Protein AF-U7TTS6-F1 (afdb_monomer)

Organism: NCBI:txid1316587

InterPro domains:
  IPR036388 Winged helix-like DNA-binding domain superfamily [G3DSA:1.10.10.10] (2-105)
  IPR036390 Winged helix DNA-binding domain superfamily [SSF46785] (3-98)

Radius of gyration: 20.93 Å; Cα contacts (8 Å, |Δi|>4): 75; chains: 1; bounding box: 46×25×55 Å

Mean predicted aligned error: 12.54 Å

Secondary structure (DSSP, 8-state):
---HHHHHHHHHH-TT--HHHHHHHHT--HHHHHHHHHHHHHTTSEEEETTEEEE-------HHHHHHHHHHHHHHHHHHHHHH---HHHHHHHHHHHHHHHTT-

Sequence (105 aa):
MINRWEVLECLREYPNKTRKEIAEHLNEDYEAIKRCVARFRKNGWIKEVNGSWVVIKTPAINKSDDKIEIVEEMMETLLEDFKSSTKVSERIRLAELLIQLLSKF

Nearest PDB structures (foldseek):
  7oyk-assembly2_CCC  TM=6.802E-01  e=4.985E-03  Bacillus subtilis subsp. subtilis str. 168
  7oyk-assembly1_BBB  TM=6.810E-01  e=6.028E-03  Bacillus subtilis subsp. subtilis str. 168
  4aih-assembly3_E  TM=4.623E-01  e=3.869E-03  Yersinia pseudotuberculosis YPIII
  1lnw-assembly4_G  TM=4.349E-01  e=6.842E-03  Pseudomonas aeruginosa
  3qpt-assembly1_A-2  TM=4.622E-01  e=1.885E-02  Salmonella enterica subsp. enterica serovar Typhimurium

pLDDT: mean 83.41, std 11.57, range [47.56, 95.06]

Structure (mmCIF, N/CA/C/O backbone):
data_AF-U7TTS6-F1
#
_entry.id   AF-U7TTS6-F1
#
loop_
_atom_site.group_PDB
_atom_site.id
_atom_site.type_symbol
_atom_site.label_atom_id
_atom_site.label_alt_id
_atom_site.label_comp_id
_atom_site.label_asym_id
_atom_site.label_entity_id
_atom_site.label_seq_id
_atom_site.pdbx_PDB_ins_code
_atom_site.Cartn_x
_atom_site.Cartn_y
_atom_site.Cartn_z
_atom_site.occupancy
_atom_site.B_iso_or_equiv
_atom_site.auth_seq_id
_atom_site.auth_comp_id
_atom_site.auth_asym_id
_atom_site.auth_atom_id
_atom_site.pdbx_PDB_model_num
ATOM 1 N N . MET A 1 1 ? 14.085 -4.678 4.898 1.00 60.28 1 MET A N 1
ATOM 2 C CA . MET A 1 1 ? 13.719 -5.668 3.859 1.00 60.28 1 MET A CA 1
ATOM 3 C C . MET A 1 1 ? 12.639 -4.997 3.047 1.00 60.28 1 MET A C 1
ATOM 5 O O . MET A 1 1 ? 11.636 -4.649 3.642 1.00 60.28 1 MET A O 1
ATOM 9 N N . ILE A 1 2 ? 12.872 -4.760 1.758 1.00 76.69 2 ILE A N 1
ATOM 10 C CA . ILE A 1 2 ? 11.976 -3.932 0.945 1.00 76.69 2 ILE A CA 1
ATOM 11 C C . ILE A 1 2 ? 10.549 -4.492 0.901 1.00 76.69 2 ILE A C 1
ATOM 13 O O . ILE A 1 2 ? 10.354 -5.670 0.566 1.00 76.69 2 ILE A O 1
ATOM 17 N N . ASN A 1 3 ? 9.554 -3.652 1.195 1.00 83.25 3 ASN A N 1
ATOM 18 C CA . ASN A 1 3 ? 8.158 -4.006 0.980 1.00 83.25 3 ASN A CA 1
ATOM 19 C C . ASN A 1 3 ? 7.848 -3.958 -0.522 1.00 83.25 3 ASN A C 1
ATOM 21 O O . ASN A 1 3 ? 7.558 -2.926 -1.118 1.00 83.25 3 ASN A O 1
ATOM 25 N N . ARG A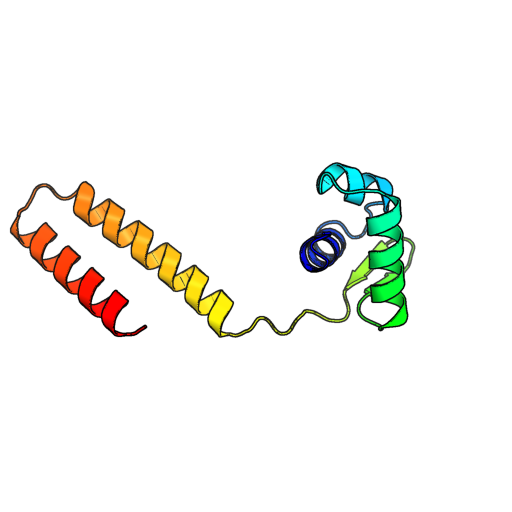 1 4 ? 7.934 -5.119 -1.175 1.00 82.62 4 ARG A N 1
ATOM 26 C CA . ARG A 1 4 ? 7.698 -5.251 -2.621 1.00 82.62 4 ARG A CA 1
ATOM 27 C C . ARG A 1 4 ? 6.317 -4.755 -3.063 1.00 82.62 4 ARG A C 1
ATOM 29 O O . ARG A 1 4 ? 6.180 -4.375 -4.221 1.00 82.62 4 ARG A O 1
ATOM 36 N N . TRP A 1 5 ? 5.310 -4.795 -2.192 1.00 8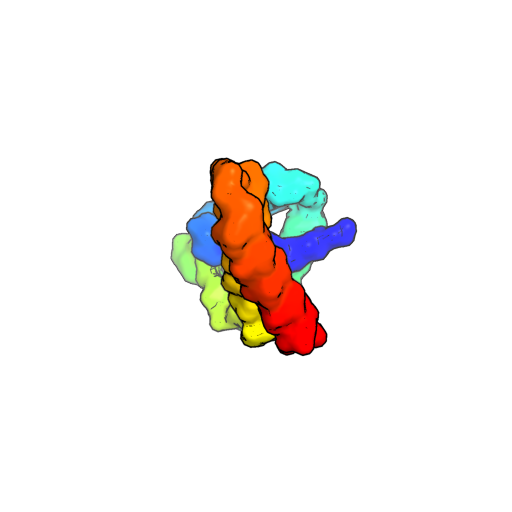7.62 5 TRP A N 1
ATOM 37 C CA . TRP A 1 5 ? 3.950 -4.399 -2.550 1.00 87.62 5 TRP A CA 1
ATOM 38 C C . TRP A 1 5 ? 3.808 -2.881 -2.620 1.00 87.62 5 TRP A C 1
ATOM 40 O O . TRP A 1 5 ? 3.239 -2.398 -3.588 1.00 87.62 5 TRP A O 1
ATOM 50 N N . GLU A 1 6 ? 4.453 -2.136 -1.721 1.00 88.12 6 GLU A N 1
ATOM 51 C CA . GLU A 1 6 ? 4.546 -0.668 -1.808 1.00 88.12 6 GLU A CA 1
ATOM 52 C C . GLU A 1 6 ? 5.226 -0.214 -3.107 1.00 88.12 6 GLU A C 1
ATOM 54 O O . GLU A 1 6 ? 4.779 0.728 -3.754 1.00 88.12 6 GLU A O 1
ATOM 59 N N . VAL A 1 7 ? 6.255 -0.938 -3.568 1.00 89.81 7 VAL A N 1
ATOM 60 C CA . VAL A 1 7 ? 6.873 -0.679 -4.884 1.00 89.81 7 VAL A CA 1
ATOM 61 C C . VAL A 1 7 ? 5.865 -0.875 -6.019 1.00 89.81 7 VAL A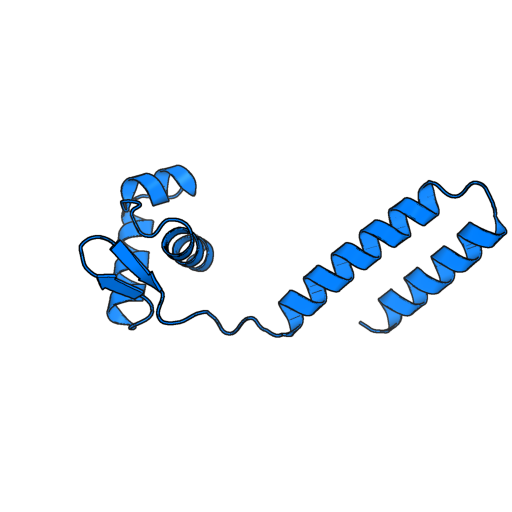 C 1
ATOM 63 O O . VAL A 1 7 ? 5.880 -0.128 -6.994 1.00 89.81 7 VAL A O 1
ATOM 66 N N . LEU A 1 8 ? 5.006 -1.891 -5.922 1.00 90.25 8 LEU A N 1
ATOM 67 C CA . LEU A 1 8 ? 4.000 -2.190 -6.939 1.00 90.25 8 LEU A CA 1
ATOM 68 C C . LEU A 1 8 ? 2.864 -1.156 -6.942 1.00 90.25 8 LEU A C 1
ATOM 70 O O . LEU A 1 8 ? 2.427 -0.763 -8.022 1.00 90.25 8 LEU A O 1
ATOM 74 N N . GLU A 1 9 ? 2.424 -0.702 -5.768 1.00 88.81 9 GLU A N 1
ATOM 75 C CA . GLU A 1 9 ? 1.438 0.377 -5.626 1.00 88.81 9 GLU A CA 1
ATOM 76 C C . GLU A 1 9 ? 2.004 1.712 -6.126 1.00 88.81 9 GLU A C 1
ATOM 78 O O . GLU A 1 9 ? 1.360 2.383 -6.928 1.00 88.81 9 GLU A O 1
ATOM 83 N N . CYS A 1 10 ? 3.267 2.036 -5.825 1.00 90.88 10 CYS A N 1
ATOM 84 C CA . CYS A 1 10 ? 3.921 3.240 -6.348 1.00 90.88 10 CYS A CA 1
ATOM 85 C C . CYS A 1 10 ? 3.980 3.252 -7.890 1.00 90.88 10 CYS A C 1
ATOM 87 O O . CYS A 1 10 ? 3.772 4.287 -8.520 1.00 90.88 10 CYS A O 1
ATOM 89 N N . LEU A 1 11 ? 4.201 2.091 -8.520 1.00 91.06 11 LEU A N 1
ATOM 90 C CA . LEU A 1 11 ? 4.141 1.943 -9.981 1.00 91.06 11 LEU A CA 1
ATOM 91 C C . LEU A 1 11 ? 2.717 2.052 -10.547 1.00 91.06 11 LEU A C 1
ATOM 93 O O . LEU A 1 11 ? 2.569 2.347 -11.732 1.00 91.06 11 LEU A O 1
ATOM 97 N N . ARG A 1 12 ? 1.685 1.779 -9.740 1.00 88.62 12 ARG A N 1
ATOM 98 C CA . ARG A 1 12 ? 0.277 1.924 -10.130 1.00 88.62 12 ARG A CA 1
ATOM 99 C C . ARG A 1 12 ? -0.162 3.383 -10.054 1.00 88.62 12 ARG A C 1
ATOM 101 O O . ARG A 1 12 ? -0.752 3.878 -11.008 1.00 88.62 12 ARG A O 1
ATOM 108 N N . GLU A 1 13 ? 0.135 4.050 -8.943 1.00 88.88 13 GLU A N 1
ATOM 109 C CA . GLU A 1 13 ? -0.237 5.447 -8.699 1.00 88.88 13 GLU A CA 1
ATOM 110 C C . GLU A 1 13 ? 0.585 6.422 -9.544 1.00 88.88 13 GLU A C 1
ATOM 112 O O . GLU A 1 13 ? 0.057 7.398 -10.078 1.00 88.88 13 GLU A O 1
ATOM 117 N N . TYR A 1 14 ? 1.878 6.137 -9.715 1.00 91.62 14 TYR A N 1
ATOM 118 C CA . TYR A 1 14 ? 2.818 7.005 -10.417 1.00 91.62 14 TYR A CA 1
ATOM 119 C C . TYR A 1 14 ? 3.533 6.246 -11.542 1.00 91.62 14 TYR A C 1
ATOM 121 O O . TYR A 1 14 ? 4.743 6.002 -11.475 1.00 91.62 14 TYR A O 1
ATOM 129 N N . PRO A 1 15 ? 2.823 5.912 -12.631 1.00 90.12 15 PRO A N 1
ATOM 130 C CA . PRO A 1 15 ? 3.344 5.050 -13.691 1.00 90.12 15 PRO A CA 1
ATOM 131 C C . PRO A 1 15 ? 4.572 5.629 -14.413 1.00 90.12 15 PRO A C 1
ATOM 133 O O . PRO A 1 15 ? 5.321 4.886 -15.045 1.00 90.12 15 PRO A O 1
ATOM 136 N N . ASN A 1 16 ? 4.813 6.938 -14.302 1.00 92.12 16 ASN A N 1
ATOM 137 C CA . ASN A 1 16 ? 5.944 7.629 -14.925 1.00 92.12 16 ASN A CA 1
ATOM 138 C C . ASN A 1 16 ? 7.162 7.795 -14.008 1.00 92.12 16 ASN A C 1
ATOM 140 O O . ASN A 1 16 ? 8.189 8.290 -14.470 1.00 92.12 16 ASN A O 1
ATOM 144 N N . LYS A 1 17 ? 7.078 7.415 -12.723 1.00 91.19 17 LYS A N 1
ATOM 145 C CA . LYS A 1 17 ? 8.223 7.556 -11.819 1.00 91.19 17 LYS A CA 1
ATOM 146 C C . LYS A 1 17 ? 9.366 6.644 -12.251 1.00 91.19 17 LYS A C 1
ATOM 148 O O . LYS A 1 17 ? 9.210 5.446 -12.509 1.00 91.19 17 LYS A O 1
ATOM 153 N N . THR A 1 18 ? 10.557 7.218 -12.273 1.00 92.12 18 THR A N 1
ATOM 154 C CA . THR A 1 18 ? 11.805 6.489 -12.427 1.00 92.12 18 THR A CA 1
ATOM 155 C C . THR A 1 18 ? 12.102 5.673 -11.172 1.00 92.12 18 THR A C 1
ATOM 157 O O . THR A 1 18 ? 11.665 5.975 -10.065 1.00 92.12 18 THR A O 1
ATOM 160 N N . ARG A 1 19 ? 12.943 4.646 -11.313 1.00 92.12 19 ARG A N 1
ATOM 161 C CA . ARG A 1 19 ? 13.368 3.811 -10.176 1.00 92.12 19 ARG A CA 1
ATOM 162 C C . ARG A 1 19 ? 14.050 4.611 -9.058 1.00 92.12 19 ARG A C 1
ATOM 164 O O . ARG A 1 19 ? 13.997 4.177 -7.916 1.00 92.12 19 ARG A O 1
ATOM 171 N N . LYS A 1 20 ? 14.699 5.736 -9.384 1.00 94.19 20 LYS A N 1
ATOM 172 C CA . LYS A 1 20 ? 15.325 6.626 -8.394 1.00 94.19 20 LYS A CA 1
ATOM 173 C C . LYS A 1 20 ? 14.271 7.364 -7.580 1.00 94.19 20 LYS A C 1
ATOM 175 O O . LYS A 1 20 ? 14.317 7.312 -6.363 1.00 94.19 20 LYS A O 1
ATOM 180 N N . GLU A 1 21 ? 13.278 7.937 -8.250 1.00 94.12 21 GLU A N 1
ATOM 181 C CA . GLU A 1 21 ? 12.180 8.640 -7.579 1.00 94.12 21 GLU A CA 1
ATOM 182 C C . GLU A 1 21 ? 11.341 7.699 -6.710 1.00 94.12 21 GLU A C 1
ATOM 184 O O . GLU A 1 21 ? 10.861 8.110 -5.662 1.00 94.12 21 GLU A O 1
ATOM 189 N N . ILE A 1 22 ? 11.173 6.433 -7.112 1.00 93.50 22 ILE A N 1
ATOM 190 C CA . ILE A 1 22 ? 10.511 5.420 -6.273 1.00 93.50 22 ILE A CA 1
ATOM 191 C C . ILE A 1 22 ? 11.369 5.104 -5.038 1.00 93.50 22 ILE A C 1
ATOM 193 O O . ILE A 1 22 ? 10.835 4.993 -3.941 1.00 93.50 22 ILE A O 1
ATOM 197 N N . ALA A 1 23 ? 12.692 4.979 -5.197 1.00 94.25 23 ALA A N 1
ATOM 198 C CA . ALA A 1 23 ? 13.610 4.732 -4.083 1.00 94.25 23 ALA A CA 1
ATOM 199 C C . ALA A 1 23 ? 13.595 5.878 -3.061 1.00 94.25 23 ALA A C 1
ATOM 201 O O . ALA A 1 23 ? 13.473 5.632 -1.867 1.00 94.25 23 ALA A O 1
ATOM 202 N N . GLU A 1 24 ? 13.648 7.122 -3.537 1.00 95.06 24 GLU A N 1
ATOM 203 C CA . GLU A 1 24 ? 13.549 8.320 -2.699 1.00 95.06 24 GLU A CA 1
ATOM 204 C C . GLU A 1 24 ? 12.183 8.417 -2.011 1.00 95.06 24 GLU A C 1
ATOM 206 O O . GLU A 1 24 ? 12.117 8.694 -0.817 1.00 95.06 24 GLU A O 1
ATOM 211 N N . HIS A 1 25 ? 11.097 8.139 -2.738 1.00 92.69 25 HIS A N 1
ATOM 212 C CA . HIS A 1 25 ? 9.739 8.194 -2.196 1.00 92.69 25 HIS A CA 1
ATOM 213 C C . HIS A 1 25 ? 9.496 7.161 -1.090 1.00 92.69 25 HIS A C 1
ATOM 215 O O . HIS A 1 25 ? 8.852 7.475 -0.096 1.00 92.69 25 HIS A O 1
ATOM 221 N N . LEU A 1 26 ? 10.028 5.947 -1.253 1.00 91.06 26 LEU A N 1
ATOM 222 C CA . LEU A 1 26 ? 9.882 4.861 -0.282 1.00 91.06 26 LEU A CA 1
ATOM 223 C C . LEU A 1 26 ? 10.994 4.847 0.779 1.00 91.06 26 LEU A C 1
ATOM 225 O O . LEU A 1 26 ? 10.974 3.995 1.660 1.00 91.06 26 LEU A O 1
ATOM 229 N N . ASN A 1 27 ? 11.961 5.771 0.706 1.00 93.19 27 ASN A N 1
ATOM 230 C CA . ASN A 1 27 ? 13.164 5.785 1.543 1.00 93.19 27 ASN A CA 1
ATOM 231 C C . ASN A 1 27 ? 13.907 4.427 1.544 1.00 93.19 27 ASN A C 1
ATOM 233 O O . ASN A 1 27 ? 14.327 3.914 2.582 1.00 93.19 27 ASN A O 1
ATOM 237 N N . GLU A 1 28 ? 14.044 3.831 0.358 1.00 93.06 28 GLU A N 1
ATOM 238 C CA . GLU A 1 28 ? 14.603 2.494 0.136 1.00 93.06 28 GLU A CA 1
ATOM 239 C C . GLU A 1 28 ? 15.870 2.536 -0.732 1.00 93.06 28 GLU A C 1
ATOM 241 O O . GLU A 1 28 ? 16.114 3.469 -1.498 1.00 93.06 28 GLU A O 1
ATOM 246 N N . ASP A 1 29 ? 16.685 1.480 -0.657 1.00 93.38 29 ASP A N 1
ATOM 247 C CA . ASP A 1 29 ? 17.897 1.362 -1.474 1.00 93.38 29 ASP A CA 1
ATOM 248 C C . ASP A 1 29 ? 17.567 1.244 -2.977 1.00 93.38 29 ASP A C 1
ATOM 250 O O . ASP A 1 29 ? 16.781 0.395 -3.414 1.00 93.38 29 ASP A O 1
ATOM 254 N N . TYR A 1 30 ? 18.231 2.056 -3.804 1.00 93.62 30 TYR A N 1
ATOM 255 C CA . TYR A 1 30 ? 18.004 2.090 -5.252 1.00 93.62 30 TYR A CA 1
ATOM 256 C C . TYR A 1 30 ? 18.241 0.729 -5.928 1.00 93.62 30 TYR A C 1
ATOM 258 O O . TYR A 1 30 ? 17.481 0.319 -6.815 1.00 93.62 30 TYR A O 1
ATOM 266 N N . GLU A 1 31 ? 19.274 -0.009 -5.513 1.00 92.81 31 GLU A N 1
ATOM 267 C CA . GLU A 1 31 ? 19.560 -1.326 -6.082 1.00 92.81 31 GLU A CA 1
ATOM 268 C C . GLU A 1 31 ? 18.523 -2.372 -5.632 1.00 92.81 31 GLU A C 1
ATOM 270 O O . GLU A 1 31 ? 18.174 -3.270 -6.407 1.00 92.81 31 GLU A O 1
ATOM 275 N N . ALA A 1 32 ? 17.950 -2.241 -4.431 1.00 89.94 32 ALA A N 1
ATOM 276 C CA . ALA A 1 32 ? 16.806 -3.039 -3.990 1.00 89.94 32 ALA A CA 1
ATOM 277 C C . ALA A 1 32 ? 15.561 -2.792 -4.856 1.00 89.94 32 ALA A C 1
ATOM 279 O O . ALA A 1 32 ? 14.954 -3.758 -5.336 1.00 89.94 32 ALA A O 1
ATOM 280 N N . ILE A 1 33 ? 15.237 -1.529 -5.147 1.00 93.44 33 ILE A N 1
ATOM 281 C CA . ILE A 1 33 ? 14.124 -1.146 -6.031 1.00 93.44 33 ILE A CA 1
ATOM 282 C C . ILE A 1 33 ? 14.332 -1.706 -7.436 1.00 93.44 33 ILE A C 1
ATOM 284 O O . ILE A 1 33 ? 13.446 -2.346 -8.005 1.00 93.44 33 ILE A O 1
ATOM 288 N N . LYS A 1 34 ? 15.536 -1.554 -7.992 1.00 94.12 34 LYS A N 1
ATOM 289 C CA . LYS A 1 34 ? 15.888 -2.074 -9.318 1.00 94.12 34 LYS A CA 1
ATOM 290 C C . LYS A 1 34 ? 15.719 -3.591 -9.412 1.00 94.12 34 LYS A C 1
ATOM 292 O O . LYS A 1 34 ? 15.122 -4.073 -10.379 1.00 94.12 34 LYS A O 1
ATOM 297 N N . ARG A 1 35 ? 16.172 -4.345 -8.401 1.00 92.19 35 ARG A N 1
ATOM 298 C CA . ARG A 1 35 ? 15.946 -5.800 -8.312 1.00 92.19 35 ARG A CA 1
ATOM 299 C C . ARG A 1 35 ? 14.458 -6.145 -8.199 1.00 92.19 35 ARG A C 1
ATOM 301 O O . ARG A 1 35 ? 14.016 -7.109 -8.828 1.00 92.19 35 ARG A O 1
ATOM 308 N N . CYS A 1 36 ? 13.690 -5.371 -7.432 1.00 91.00 36 CYS A N 1
ATOM 309 C CA . CYS A 1 36 ? 12.251 -5.565 -7.248 1.00 91.00 36 CYS A CA 1
ATOM 310 C C . CYS A 1 36 ? 11.476 -5.379 -8.566 1.00 91.00 36 CYS A C 1
ATOM 312 O O . CYS A 1 36 ? 10.796 -6.299 -9.026 1.00 91.00 36 CYS A O 1
ATOM 314 N N . VAL A 1 37 ? 11.680 -4.248 -9.247 1.00 92.19 37 VAL A N 1
ATOM 315 C CA . VAL A 1 37 ? 11.054 -3.930 -10.544 1.00 92.19 37 VAL A CA 1
ATOM 316 C C . VAL A 1 37 ? 11.417 -4.969 -11.609 1.00 92.19 37 VAL A C 1
ATOM 318 O O . VAL A 1 37 ? 10.550 -5.439 -12.348 1.00 92.19 37 VAL A O 1
ATOM 321 N N . ALA A 1 38 ? 12.685 -5.394 -11.671 1.00 92.06 38 ALA A N 1
ATOM 322 C CA . ALA A 1 38 ? 13.117 -6.441 -12.596 1.00 92.06 38 ALA A CA 1
ATOM 323 C C . ALA A 1 38 ? 12.389 -7.774 -12.346 1.00 92.06 38 ALA A C 1
ATOM 325 O O . ALA A 1 38 ? 11.979 -8.448 -13.294 1.00 92.06 38 ALA A O 1
ATOM 326 N N . ARG A 1 39 ? 12.176 -8.138 -11.074 1.00 89.75 39 ARG A N 1
ATOM 327 C CA . ARG A 1 39 ? 11.431 -9.342 -10.686 1.00 89.75 39 ARG A CA 1
ATOM 328 C C . ARG A 1 39 ? 9.959 -9.250 -11.089 1.00 89.75 39 ARG A C 1
ATOM 330 O O . ARG A 1 39 ? 9.435 -10.214 -11.643 1.00 89.75 39 ARG A O 1
ATOM 337 N N . PHE A 1 40 ? 9.307 -8.108 -10.869 1.00 92.19 40 PHE A N 1
ATOM 338 C CA . PHE A 1 40 ? 7.920 -7.903 -11.294 1.00 92.19 40 PHE A CA 1
ATOM 339 C C . PHE A 1 40 ? 7.755 -7.995 -12.808 1.00 92.19 40 PHE A C 1
ATOM 341 O O . PHE A 1 40 ? 6.855 -8.692 -13.280 1.00 92.19 40 PHE A O 1
ATOM 348 N N . ARG A 1 41 ? 8.662 -7.378 -13.574 1.00 91.69 41 ARG A N 1
ATOM 349 C CA . ARG A 1 41 ? 8.661 -7.470 -15.040 1.00 91.69 41 ARG A CA 1
ATOM 350 C C . ARG A 1 41 ? 8.850 -8.913 -15.507 1.00 91.69 41 ARG A C 1
ATOM 352 O O . ARG A 1 41 ? 8.075 -9.392 -16.328 1.00 91.69 41 ARG A O 1
ATOM 359 N N . LYS A 1 42 ? 9.833 -9.631 -14.946 1.00 90.81 42 LYS A N 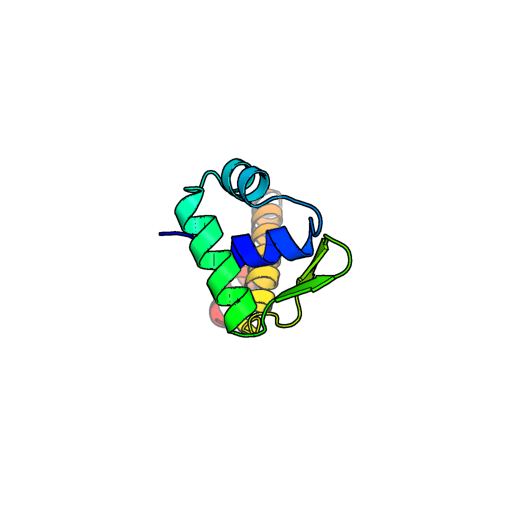1
ATOM 360 C CA . LYS A 1 42 ? 10.107 -11.042 -15.279 1.00 90.81 42 LYS A CA 1
ATOM 361 C C . LYS A 1 42 ? 8.905 -11.951 -15.003 1.00 90.81 42 LYS A C 1
ATOM 363 O O . LYS A 1 42 ? 8.631 -12.852 -15.785 1.00 90.81 42 LYS A O 1
ATOM 368 N N . ASN A 1 43 ? 8.182 -11.702 -13.914 1.00 87.81 43 ASN A N 1
ATOM 369 C CA . ASN A 1 43 ? 7.043 -12.519 -13.491 1.00 87.81 43 ASN A CA 1
ATOM 370 C C . ASN A 1 43 ? 5.697 -12.066 -14.108 1.00 87.81 43 ASN A C 1
ATOM 372 O O . ASN A 1 43 ? 4.634 -12.586 -13.741 1.00 87.81 43 ASN A O 1
ATOM 376 N N . GLY A 1 44 ? 5.724 -11.082 -15.014 1.00 89.19 44 GLY A N 1
ATOM 377 C CA . GLY A 1 44 ? 4.540 -10.559 -15.700 1.00 89.19 44 GLY A CA 1
ATOM 378 C C . GLY A 1 44 ? 3.570 -9.808 -14.787 1.00 89.19 44 GLY A C 1
ATOM 379 O O . GLY A 1 44 ? 2.368 -9.846 -15.021 1.00 89.19 44 GLY A O 1
ATOM 380 N N . TRP A 1 45 ? 4.071 -9.188 -13.718 1.00 90.00 45 TRP A N 1
ATOM 381 C CA . TRP A 1 45 ? 3.274 -8.338 -12.826 1.00 90.00 45 TRP A CA 1
ATOM 382 C C . TRP A 1 45 ? 3.146 -6.917 -13.349 1.00 90.00 45 TRP A C 1
ATOM 384 O O . TRP A 1 45 ? 2.141 -6.268 -13.090 1.00 90.00 45 TRP A O 1
ATOM 394 N N . ILE A 1 46 ? 4.147 -6.450 -14.095 1.00 93.19 46 ILE A N 1
ATOM 395 C CA . ILE A 1 46 ? 4.175 -5.124 -14.709 1.00 93.19 46 ILE A CA 1
ATOM 396 C C . ILE A 1 46 ? 4.688 -5.219 -16.144 1.00 93.19 46 ILE A C 1
ATOM 398 O O . ILE A 1 46 ? 5.445 -6.135 -16.485 1.00 93.19 46 ILE A O 1
ATOM 402 N N . LYS A 1 47 ? 4.333 -4.237 -16.967 1.00 94.12 47 LYS A N 1
ATOM 403 C CA . LYS A 1 47 ? 4.862 -4.041 -18.318 1.00 94.12 47 LYS A CA 1
ATOM 404 C C . LYS A 1 47 ? 5.157 -2.567 -18.546 1.00 94.12 47 LYS A C 1
ATOM 406 O O . LYS A 1 47 ? 4.503 -1.705 -17.983 1.00 94.12 47 LYS A O 1
ATOM 411 N N . GLU A 1 48 ? 6.155 -2.299 -19.370 1.00 91.31 48 GLU A N 1
ATOM 412 C CA . GLU A 1 48 ? 6.487 -0.949 -19.812 1.00 91.31 48 GLU A CA 1
ATOM 413 C C . GLU A 1 48 ? 5.765 -0.673 -21.137 1.00 91.31 48 GLU A C 1
ATOM 415 O O . GLU A 1 48 ? 5.863 -1.475 -22.073 1.00 91.31 48 GLU A O 1
ATOM 420 N N . VAL A 1 49 ? 5.010 0.420 -21.203 1.00 90.62 49 VAL A N 1
ATOM 421 C CA . VAL A 1 49 ? 4.262 0.863 -22.385 1.00 90.62 49 VAL A CA 1
ATOM 422 C C . VAL A 1 49 ? 4.514 2.354 -22.559 1.00 90.62 49 VAL A C 1
ATOM 424 O O . VAL A 1 49 ? 4.209 3.134 -21.667 1.00 90.62 49 VAL A O 1
ATOM 427 N N . ASN A 1 50 ? 5.084 2.750 -23.699 1.00 86.69 50 ASN A N 1
ATOM 428 C CA . ASN A 1 50 ? 5.365 4.152 -24.039 1.00 86.69 50 ASN A CA 1
ATOM 429 C C . ASN A 1 50 ? 6.145 4.934 -22.959 1.00 86.69 50 ASN A C 1
ATOM 431 O O . ASN A 1 50 ? 5.926 6.126 -22.782 1.00 86.69 50 ASN A O 1
ATOM 435 N N . GLY A 1 51 ? 7.057 4.269 -22.241 1.00 84.00 51 GLY A N 1
ATOM 436 C CA . GLY A 1 51 ? 7.859 4.885 -21.175 1.00 84.00 51 GLY A CA 1
ATOM 437 C C . GLY A 1 51 ? 7.188 4.924 -19.797 1.00 84.00 51 GLY A C 1
ATOM 438 O O . GLY A 1 51 ? 7.807 5.389 -18.845 1.00 84.00 51 GLY A O 1
ATOM 439 N N . SER A 1 52 ? 5.971 4.392 -19.672 1.00 87.75 52 SER A N 1
ATOM 440 C CA . SER A 1 52 ? 5.225 4.286 -18.416 1.00 87.75 52 SER A CA 1
ATOM 441 C C . SER A 1 52 ? 5.098 2.831 -17.969 1.00 87.75 52 SER A C 1
ATOM 443 O O . SER A 1 52 ? 5.014 1.908 -18.787 1.00 87.75 52 SER A O 1
ATOM 445 N N . TRP A 1 53 ? 5.038 2.605 -16.662 1.00 90.81 53 TRP A N 1
ATOM 446 C CA . TRP A 1 53 ? 4.728 1.301 -16.090 1.00 90.81 53 TRP A CA 1
ATOM 447 C C . TRP A 1 53 ? 3.222 1.060 -16.042 1.00 90.81 53 TRP A C 1
ATOM 449 O O . TRP A 1 53 ? 2.445 1.915 -15.641 1.00 90.81 53 TRP A O 1
ATOM 459 N N . VAL A 1 54 ? 2.815 -0.145 -16.427 1.00 91.38 54 VAL A N 1
ATOM 460 C CA . VAL A 1 54 ? 1.444 -0.643 -16.317 1.00 91.38 54 VAL A CA 1
ATOM 461 C C . VAL A 1 54 ? 1.469 -1.878 -15.432 1.00 91.38 54 VAL A C 1
ATOM 463 O O . VAL A 1 54 ? 2.148 -2.859 -15.75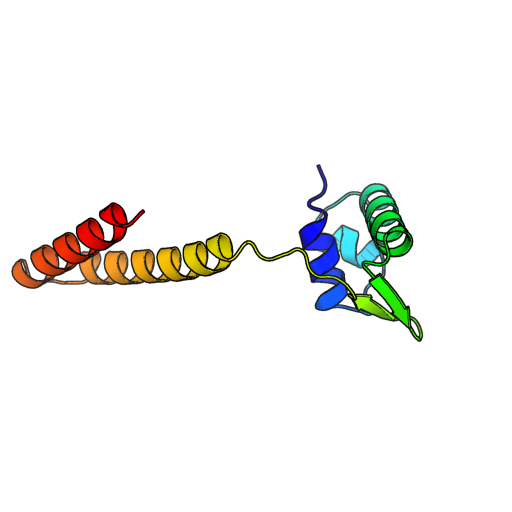0 1.00 91.38 54 VAL A O 1
ATOM 466 N N . VAL A 1 55 ? 0.733 -1.839 -14.323 1.00 89.81 55 VAL A N 1
ATOM 467 C CA . VAL A 1 55 ? 0.567 -2.982 -13.420 1.00 89.81 55 VAL A CA 1
ATOM 468 C C . VAL A 1 55 ? -0.495 -3.924 -13.990 1.00 89.81 55 VAL A C 1
ATOM 470 O O . VAL A 1 55 ? -1.629 -3.525 -14.225 1.00 89.81 55 VAL A O 1
ATOM 473 N N . ILE A 1 56 ? -0.107 -5.173 -14.250 1.00 89.25 56 ILE A N 1
ATOM 474 C CA . ILE A 1 56 ? -0.937 -6.216 -14.880 1.00 89.25 56 ILE A CA 1
ATOM 475 C C . ILE A 1 56 ? -1.567 -7.131 -13.828 1.00 89.25 56 ILE A C 1
ATOM 477 O O . ILE A 1 56 ? -2.694 -7.587 -13.995 1.00 89.25 56 ILE A O 1
ATOM 481 N N . LYS A 1 57 ? -0.820 -7.442 -12.76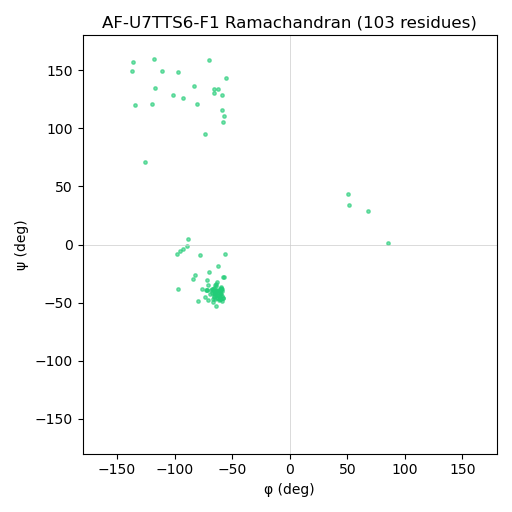5 1.00 83.81 57 LYS A N 1
ATOM 482 C CA . LYS A 1 57 ? -1.277 -8.307 -11.676 1.00 83.81 57 LYS A CA 1
ATOM 483 C C . LYS A 1 57 ? -1.312 -7.506 -10.394 1.00 83.81 57 LYS A C 1
ATOM 485 O O . LYS A 1 57 ? -0.342 -6.824 -10.068 1.00 83.81 57 LYS A O 1
ATOM 490 N N . THR A 1 58 ? -2.391 -7.653 -9.653 1.00 73.38 58 THR A N 1
ATOM 491 C CA . THR A 1 58 ? -2.463 -7.237 -8.261 1.00 73.38 58 THR A CA 1
ATOM 492 C C . THR A 1 58 ? -2.206 -8.458 -7.383 1.00 73.38 58 THR A C 1
ATOM 494 O O . THR A 1 58 ? -2.501 -9.588 -7.798 1.00 73.38 58 THR A O 1
ATOM 497 N N . PRO A 1 59 ? -1.601 -8.294 -6.193 1.00 69.00 59 PRO A N 1
ATOM 498 C CA . PRO A 1 59 ? -1.670 -9.355 -5.206 1.00 69.00 59 PRO A CA 1
ATOM 499 C C . PRO A 1 59 ? -3.152 -9.654 -4.989 1.00 69.00 59 PRO A C 1
ATOM 501 O O . PRO A 1 59 ? -3.982 -8.745 -5.060 1.00 69.00 59 PRO A O 1
ATOM 504 N N . ALA A 1 60 ? -3.499 -10.926 -4.787 1.00 61.00 60 ALA A N 1
ATOM 505 C CA . ALA A 1 60 ? -4.825 -11.227 -4.281 1.00 61.00 60 ALA A CA 1
ATOM 506 C C . ALA A 1 60 ? -4.921 -10.481 -2.953 1.00 61.00 60 ALA A C 1
ATOM 508 O O . ALA A 1 60 ? -4.247 -10.867 -1.999 1.00 61.00 60 ALA A O 1
ATOM 509 N N . ILE A 1 61 ? -5.671 -9.376 -2.940 1.00 54.03 61 ILE A N 1
ATOM 510 C CA . ILE A 1 61 ? -6.082 -8.751 -1.699 1.00 54.03 61 ILE A CA 1
ATOM 511 C C . ILE A 1 61 ? -6.815 -9.875 -1.004 1.00 54.03 61 ILE A C 1
ATOM 513 O O . ILE A 1 61 ? -7.813 -10.410 -1.508 1.00 54.03 61 ILE A O 1
ATOM 517 N N . ASN A 1 62 ? -6.208 -10.363 0.063 1.00 47.88 62 ASN A N 1
ATOM 518 C CA . ASN A 1 62 ? -6.848 -11.356 0.876 1.00 47.88 62 ASN A CA 1
ATOM 519 C C . ASN A 1 62 ? -8.123 -10.639 1.317 1.00 47.88 62 ASN A C 1
ATOM 521 O O . ASN A 1 62 ? -8.032 -9.588 1.928 1.00 47.88 62 ASN A O 1
ATOM 525 N N . LYS A 1 63 ? -9.317 -11.106 0.935 1.00 47.56 63 LYS A N 1
ATOM 526 C CA . LYS A 1 63 ? -10.578 -10.419 1.291 1.00 47.56 63 LYS A CA 1
ATOM 527 C C . LYS A 1 63 ? -10.741 -10.239 2.813 1.00 47.56 63 LYS A C 1
ATOM 529 O O . LYS A 1 63 ? -11.713 -9.631 3.242 1.00 47.56 63 LYS A O 1
ATOM 534 N N . SER A 1 64 ? -9.861 -10.841 3.616 1.00 53.88 64 SER A N 1
ATOM 535 C CA . SER A 1 64 ? -9.662 -10.529 5.027 1.00 53.88 64 SER A CA 1
ATOM 536 C C . SER A 1 64 ? -9.132 -9.119 5.255 1.00 53.88 64 SER A C 1
ATOM 538 O O . SER A 1 64 ? -9.617 -8.485 6.168 1.00 53.88 64 SER A O 1
ATOM 540 N N . ASP A 1 65 ? -8.204 -8.622 4.444 1.00 50.66 65 ASP A N 1
ATOM 541 C CA . ASP A 1 65 ? -7.458 -7.385 4.689 1.00 50.66 65 ASP A CA 1
ATOM 542 C C . ASP A 1 65 ? -8.354 -6.159 4.453 1.00 50.66 65 ASP A C 1
ATOM 544 O O . ASP A 1 65 ? -8.478 -5.338 5.352 1.00 50.66 65 ASP A O 1
ATOM 548 N N . ASP A 1 66 ? -9.126 -6.123 3.356 1.00 53.81 66 ASP A N 1
ATOM 549 C CA . ASP A 1 66 ? -10.175 -5.099 3.149 1.00 53.81 66 ASP A CA 1
ATOM 550 C C . ASP A 1 66 ? -11.243 -5.141 4.256 1.00 53.81 66 ASP A C 1
ATOM 552 O O . ASP A 1 66 ? -11.793 -4.123 4.667 1.00 53.81 66 ASP A O 1
ATOM 556 N N . LYS A 1 67 ? -11.584 -6.344 4.741 1.00 59.44 67 LYS A N 1
ATOM 557 C CA . LYS A 1 67 ? -12.538 -6.490 5.848 1.00 59.44 67 LYS A CA 1
ATOM 558 C C . LYS A 1 67 ? -11.943 -6.022 7.168 1.00 59.44 67 LYS A C 1
ATOM 560 O O . LYS A 1 67 ? -12.697 -5.513 7.982 1.00 59.44 67 LYS A O 1
ATOM 565 N N . ILE A 1 68 ? -10.649 -6.230 7.388 1.00 65.00 68 ILE A N 1
ATOM 566 C CA . ILE A 1 68 ? -9.937 -5.781 8.582 1.00 65.00 68 ILE A CA 1
ATOM 567 C C . ILE A 1 68 ? -9.894 -4.256 8.585 1.00 65.00 68 ILE A C 1
ATOM 569 O O . ILE A 1 68 ? -10.312 -3.678 9.575 1.00 65.00 68 ILE A O 1
ATOM 573 N N . GLU A 1 69 ? -9.537 -3.617 7.470 1.00 67.44 69 GLU A N 1
ATOM 574 C CA . GLU A 1 69 ? -9.488 -2.152 7.365 1.00 67.44 69 GLU A CA 1
ATOM 575 C C . GLU A 1 69 ? -10.861 -1.509 7.633 1.00 67.44 69 GLU A C 1
ATOM 577 O O . GLU A 1 69 ? -10.982 -0.619 8.472 1.00 67.44 69 GLU A O 1
ATOM 582 N N . ILE A 1 70 ? -11.932 -2.034 7.023 1.00 69.12 70 ILE A 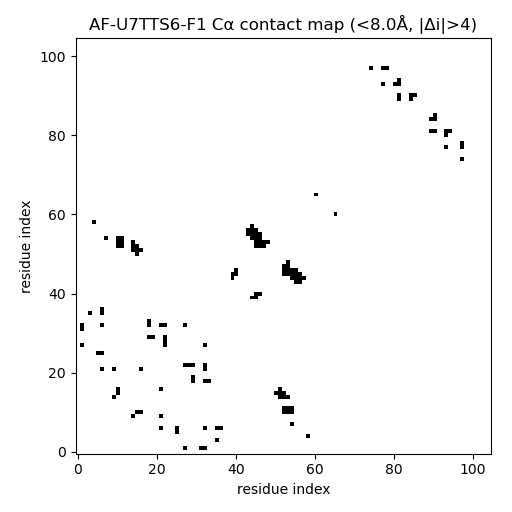N 1
ATOM 583 C CA . ILE A 1 70 ? -13.307 -1.561 7.279 1.00 69.12 70 ILE A CA 1
ATOM 584 C C . ILE A 1 70 ? -13.695 -1.741 8.755 1.00 69.12 70 ILE A C 1
ATOM 586 O O . ILE A 1 70 ? -14.402 -0.919 9.335 1.00 69.12 70 ILE A O 1
ATOM 590 N N . VAL A 1 71 ? -13.269 -2.837 9.380 1.00 68.56 71 VAL A N 1
ATOM 591 C CA . VAL A 1 71 ? -13.580 -3.132 10.784 1.00 68.56 71 VAL A CA 1
ATOM 592 C C . VAL A 1 71 ? -12.787 -2.235 11.725 1.00 68.56 71 VAL A C 1
ATOM 594 O O . VAL A 1 71 ? -13.344 -1.786 12.725 1.00 68.56 71 VAL A O 1
ATOM 597 N N . GLU A 1 72 ? -11.525 -1.961 11.410 1.00 76.44 72 GLU A N 1
ATOM 598 C CA . GLU A 1 72 ? -10.674 -1.027 12.142 1.00 76.44 72 GLU A CA 1
ATOM 599 C C . GLU A 1 72 ? -11.279 0.383 12.109 1.00 76.44 72 GLU A C 1
ATOM 601 O O . GLU A 1 72 ? -11.481 0.975 13.169 1.00 76.44 72 GLU A O 1
ATOM 606 N N . GLU A 1 73 ? -11.719 0.862 10.942 1.00 77.31 73 GLU A N 1
ATOM 607 C CA . GLU A 1 73 ? -12.400 2.159 10.800 1.00 77.31 73 GLU A CA 1
ATOM 608 C C . GLU A 1 73 ? -13.711 2.221 11.616 1.00 77.31 73 GLU A C 1
ATOM 610 O O . GLU A 1 73 ? -13.996 3.197 12.324 1.00 77.31 73 GLU A O 1
ATOM 615 N N . MET A 1 74 ? -14.505 1.142 11.593 1.00 77.25 74 MET A N 1
ATOM 616 C CA . MET A 1 74 ? -15.720 1.029 12.409 1.00 77.25 74 MET A CA 1
ATOM 617 C C . MET A 1 74 ? -15.417 1.025 13.916 1.00 77.25 74 MET A C 1
ATOM 619 O O . MET A 1 74 ? -16.170 1.616 14.696 1.00 77.25 74 MET A O 1
ATOM 623 N N . MET A 1 75 ? -14.336 0.364 14.345 1.00 78.88 75 MET A N 1
ATOM 624 C CA . MET A 1 75 ? -13.899 0.352 15.744 1.00 78.88 75 MET A CA 1
ATOM 625 C C . MET A 1 75 ? -13.454 1.732 16.211 1.00 78.88 75 MET A C 1
ATOM 627 O O . MET A 1 75 ? -13.835 2.149 17.306 1.00 78.88 75 MET A O 1
ATOM 631 N N . GLU A 1 76 ? -12.662 2.434 15.404 1.00 82.31 76 GLU A N 1
ATOM 632 C CA . GLU A 1 76 ? -12.176 3.775 15.724 1.00 82.31 76 GLU A CA 1
ATOM 633 C C . GLU A 1 76 ? -13.334 4.757 15.903 1.00 82.31 76 GLU A C 1
ATOM 635 O O . GLU A 1 76 ? -13.407 5.432 16.934 1.00 82.31 76 GLU A O 1
ATOM 640 N N . THR A 1 77 ? -14.300 4.732 14.982 1.00 81.69 77 THR A N 1
ATOM 641 C CA . THR A 1 77 ? -15.512 5.563 15.050 1.00 81.69 77 THR A CA 1
ATOM 642 C C . THR A 1 77 ? -16.311 5.289 16.331 1.00 81.69 77 THR A C 1
ATOM 644 O O . THR A 1 77 ? -16.649 6.208 17.077 1.00 81.69 77 THR A O 1
ATOM 647 N N . LEU A 1 78 ? -16.562 4.013 16.656 1.00 83.25 78 LEU A N 1
ATOM 648 C CA . LEU A 1 78 ? -17.303 3.639 17.868 1.00 83.25 78 LEU A CA 1
ATOM 649 C C . LEU A 1 78 ? -16.558 4.011 19.161 1.00 83.25 78 LEU A C 1
ATOM 651 O O . LEU A 1 78 ? -17.186 4.366 20.162 1.00 83.25 78 LEU A O 1
ATOM 655 N N . LEU A 1 79 ? -15.224 3.925 19.168 1.00 82.62 79 LEU A N 1
ATOM 656 C CA . LEU A 1 79 ? -14.395 4.343 20.300 1.00 82.62 79 LEU A CA 1
ATOM 657 C C . LEU A 1 79 ? -14.412 5.861 20.490 1.00 82.62 79 LEU A C 1
ATOM 659 O O . LEU A 1 79 ? -14.421 6.330 21.633 1.00 82.62 79 LEU A O 1
ATOM 663 N N . GLU A 1 80 ? -14.401 6.627 19.403 1.00 86.88 80 GLU A N 1
ATOM 664 C CA . GLU A 1 80 ? -14.520 8.082 19.440 1.00 86.88 80 GLU A CA 1
ATOM 665 C C . GLU A 1 80 ? -15.891 8.510 19.981 1.00 86.88 80 GLU A C 1
ATOM 667 O O . GLU A 1 80 ? -15.957 9.295 20.934 1.00 86.88 80 GLU A O 1
ATOM 672 N N . ASP A 1 81 ? -16.970 7.901 19.488 1.00 80.81 81 ASP A N 1
ATOM 673 C CA . ASP A 1 81 ? -18.338 8.116 19.975 1.00 80.81 81 ASP A CA 1
ATOM 674 C C . ASP A 1 81 ? -18.493 7.747 21.458 1.00 80.81 81 ASP A C 1
ATOM 676 O O . ASP A 1 81 ? -19.136 8.457 22.239 1.00 80.81 81 ASP A O 1
ATOM 680 N N . PHE A 1 82 ? -17.864 6.653 21.896 1.00 84.25 82 PHE A N 1
ATOM 681 C CA . PHE A 1 82 ? -17.889 6.247 23.301 1.00 84.25 82 PHE A CA 1
ATOM 682 C C . PHE A 1 82 ? -17.187 7.271 24.201 1.00 84.25 82 PHE A C 1
ATOM 684 O O . PHE A 1 82 ? -17.682 7.603 25.285 1.00 84.25 82 PHE A O 1
ATOM 691 N N . LYS A 1 83 ? -16.029 7.785 23.765 1.00 82.69 83 LYS A N 1
ATOM 692 C CA . LYS A 1 83 ? -15.266 8.801 24.505 1.00 82.69 83 LYS A CA 1
ATOM 693 C C . LYS A 1 83 ? -16.012 10.135 24.562 1.00 82.69 83 LYS A C 1
ATOM 695 O O . LYS A 1 83 ? -15.975 10.788 25.608 1.00 82.69 83 LYS A O 1
ATOM 700 N N . SER A 1 84 ? -16.679 10.519 23.474 1.00 87.81 84 SER A N 1
ATOM 701 C CA . SER A 1 84 ? -17.369 11.805 23.329 1.00 87.81 84 SER A CA 1
ATOM 702 C C . SER A 1 84 ? -18.765 11.831 23.963 1.00 87.81 84 SER A C 1
ATOM 704 O O . SER A 1 84 ? -19.216 12.893 24.400 1.00 87.81 84 SER A O 1
ATOM 706 N N . SER A 1 85 ? -19.439 10.682 24.096 1.00 84.50 85 SER A N 1
ATOM 707 C CA . SER A 1 85 ? -20.767 10.623 24.714 1.00 84.50 85 SER A CA 1
ATOM 708 C C . SER A 1 85 ? -20.731 11.071 26.179 1.00 84.50 85 SER A C 1
ATOM 710 O O . SER A 1 85 ? -19.892 10.636 26.972 1.00 84.50 85 SER A O 1
ATOM 712 N N . THR A 1 86 ? -21.677 11.925 26.569 1.00 82.88 86 THR A N 1
ATOM 713 C CA . THR A 1 86 ? -21.824 12.438 27.942 1.00 82.88 86 THR A CA 1
ATOM 714 C C . THR A 1 86 ? -22.880 11.688 28.754 1.00 82.88 86 THR A C 1
ATOM 716 O O . THR A 1 86 ? -22.983 11.890 29.965 1.00 82.88 86 THR A O 1
ATOM 719 N N . LYS A 1 87 ? -23.653 10.792 28.122 1.00 91.31 87 LYS A N 1
ATOM 720 C CA . LYS A 1 87 ? -24.704 10.013 28.785 1.00 91.31 87 LYS A CA 1
ATOM 721 C C . LYS A 1 87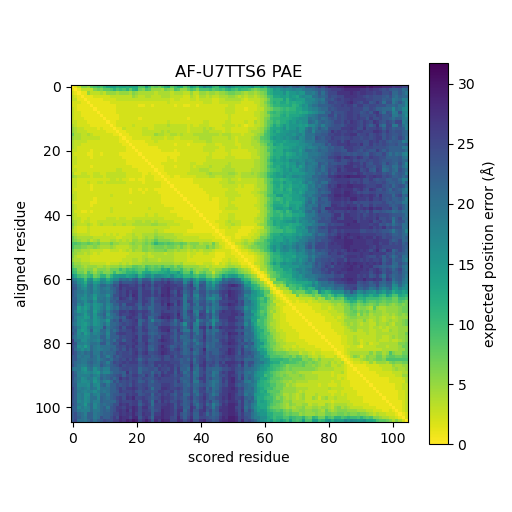 ? -24.232 8.596 29.076 1.00 91.31 87 LYS A C 1
ATOM 723 O O . LYS A 1 87 ? -23.817 7.858 28.187 1.00 91.31 87 LYS A O 1
ATOM 728 N N . VAL A 1 88 ? -24.387 8.175 30.329 1.00 84.25 88 VAL A N 1
ATOM 729 C CA . VAL A 1 88 ? -23.986 6.834 30.787 1.00 84.25 88 VAL A CA 1
ATOM 730 C C . VAL A 1 88 ? -24.709 5.723 30.015 1.00 84.25 88 VAL A C 1
ATOM 732 O O . VAL A 1 88 ? -24.089 4.726 29.661 1.00 84.25 88 VAL A O 1
ATOM 735 N N . SER A 1 89 ? -25.993 5.900 29.691 1.00 86.25 89 SER A N 1
ATOM 736 C CA . SER A 1 89 ? -26.775 4.920 28.924 1.00 86.25 89 SER A CA 1
ATOM 737 C C . SER A 1 89 ? -26.286 4.740 27.482 1.00 86.25 89 SER A C 1
ATOM 739 O O . SER A 1 89 ? -26.278 3.622 26.974 1.00 86.25 89 SER A O 1
ATOM 741 N N . GLU A 1 90 ? -25.850 5.819 26.830 1.00 84.94 90 GLU A N 1
ATOM 742 C CA . GLU A 1 90 ? -25.269 5.772 25.483 1.00 84.94 90 GLU A CA 1
ATOM 743 C C . GLU A 1 90 ? -23.898 5.088 25.512 1.00 84.94 90 GLU A C 1
ATOM 745 O O . GLU A 1 90 ? -23.645 4.204 24.697 1.00 84.94 90 GLU A O 1
ATOM 750 N N . ARG A 1 91 ? -23.057 5.395 26.511 1.00 81.94 91 ARG A N 1
ATOM 751 C CA . ARG A 1 91 ? -21.776 4.700 26.719 1.00 81.94 91 ARG A CA 1
ATOM 752 C C . ARG A 1 91 ? -21.950 3.196 26.920 1.00 81.94 91 ARG A C 1
ATOM 754 O O . ARG A 1 91 ? -21.234 2.427 26.290 1.00 81.94 91 ARG A O 1
ATOM 761 N N . ILE A 1 92 ? -22.902 2.764 27.750 1.00 87.44 92 ILE A N 1
ATOM 762 C CA . ILE A 1 92 ? -23.178 1.330 27.962 1.00 87.44 92 ILE A CA 1
ATOM 763 C C . ILE A 1 92 ? -23.523 0.651 26.630 1.00 87.44 92 ILE A C 1
ATOM 765 O O . ILE A 1 92 ? -22.939 -0.376 26.296 1.00 87.44 92 ILE A O 1
ATOM 769 N N . ARG A 1 93 ? -24.397 1.266 25.826 1.00 89.00 93 ARG A N 1
ATOM 770 C CA . ARG A 1 93 ? -24.806 0.713 24.530 1.00 89.00 93 ARG A CA 1
ATOM 771 C C . ARG A 1 93 ? -23.665 0.671 23.509 1.00 89.00 93 ARG A C 1
ATOM 773 O O . ARG A 1 93 ? -23.546 -0.298 22.767 1.00 89.00 93 ARG A O 1
ATOM 780 N N . LEU A 1 94 ? -22.811 1.694 23.478 1.00 88.00 94 LEU A N 1
ATOM 781 C CA . LEU A 1 94 ? -21.620 1.721 22.621 1.00 88.00 94 LEU A CA 1
ATOM 782 C C . LEU A 1 94 ? -20.591 0.658 23.045 1.00 88.00 94 LEU A C 1
ATOM 784 O O . LEU A 1 94 ? -20.017 -0.012 22.189 1.00 88.00 94 LEU A O 1
ATOM 788 N N . ALA A 1 95 ? -20.411 0.433 24.351 1.00 84.06 95 ALA A N 1
ATOM 789 C CA . ALA A 1 95 ? -19.557 -0.639 24.863 1.00 84.06 95 ALA A CA 1
ATOM 790 C C . ALA A 1 95 ? -20.081 -2.036 24.487 1.00 84.06 95 ALA A C 1
ATOM 792 O O . ALA A 1 95 ? -19.300 -2.895 24.084 1.00 84.06 95 ALA A O 1
ATOM 793 N N . GLU A 1 96 ? -21.396 -2.264 24.559 1.00 88.31 96 GLU A N 1
ATOM 794 C CA . GLU A 1 96 ? -22.018 -3.518 24.110 1.00 88.31 96 GLU A CA 1
ATOM 795 C C . GLU A 1 96 ? -21.780 -3.773 22.615 1.00 88.31 96 GLU A C 1
ATOM 797 O O . GLU A 1 96 ? -21.440 -4.893 22.230 1.00 88.31 96 GLU A O 1
ATOM 802 N N . LEU A 1 97 ? -21.909 -2.739 21.776 1.00 86.19 97 LEU A N 1
ATOM 803 C CA . LEU A 1 97 ? -21.650 -2.837 20.337 1.00 86.19 97 LEU A CA 1
ATOM 804 C C . LEU A 1 97 ? -20.177 -3.149 20.036 1.00 86.19 97 LEU A C 1
ATOM 806 O O . LEU A 1 97 ? -19.904 -4.008 19.199 1.00 86.19 97 LEU A O 1
ATOM 810 N N . LEU A 1 98 ? -19.236 -2.523 20.750 1.00 83.44 98 LEU A N 1
ATOM 811 C CA . LEU A 1 98 ? -17.804 -2.820 20.631 1.00 83.44 98 LEU A CA 1
ATOM 812 C C . LEU A 1 98 ? -17.487 -4.276 21.011 1.00 83.44 98 LEU A C 1
ATOM 814 O O . LEU A 1 98 ? -16.766 -4.959 20.288 1.00 83.44 98 LEU A O 1
ATOM 818 N N . ILE A 1 99 ? -18.067 -4.789 22.101 1.00 85.88 99 ILE A N 1
ATOM 819 C CA . ILE A 1 99 ? -17.891 -6.190 22.525 1.00 85.88 99 ILE A CA 1
ATOM 820 C C . ILE A 1 99 ? -18.485 -7.164 21.490 1.00 85.88 99 ILE A C 1
ATOM 822 O O . ILE A 1 99 ? -17.878 -8.189 21.170 1.00 85.88 99 ILE A O 1
ATOM 826 N N . GLN A 1 100 ? -19.661 -6.858 20.935 1.00 84.69 100 GLN A N 1
ATOM 827 C CA . GLN A 1 100 ? -20.267 -7.664 19.869 1.00 84.69 100 GLN A CA 1
ATOM 828 C C . GLN A 1 100 ? -19.429 -7.676 18.590 1.00 84.69 100 GLN A C 1
ATOM 830 O O . GLN A 1 100 ? -19.387 -8.696 17.905 1.00 84.69 100 GLN A O 1
ATOM 835 N N . LEU A 1 101 ? -18.772 -6.563 18.264 1.00 80.00 101 LEU A N 1
ATOM 836 C CA . LEU A 1 101 ? -17.869 -6.493 17.123 1.00 80.00 101 LEU A CA 1
ATOM 837 C C . LEU A 1 101 ? -16.636 -7.375 17.364 1.00 80.00 101 LEU A C 1
ATOM 839 O O . LEU A 1 101 ? -16.342 -8.234 16.541 1.00 80.00 101 LEU A O 1
ATOM 843 N N . LEU A 1 102 ? -15.991 -7.237 18.529 1.00 73.88 102 LEU A N 1
ATOM 844 C CA . LEU A 1 102 ? -14.794 -7.997 18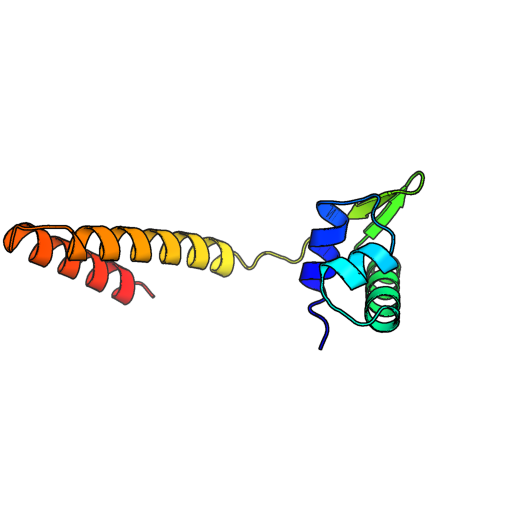.911 1.00 73.88 102 LEU A CA 1
ATOM 845 C C . LEU A 1 102 ? -15.039 -9.508 19.018 1.00 73.88 102 LEU A C 1
ATOM 847 O O . LEU A 1 102 ? -14.143 -10.284 18.725 1.00 73.88 102 LEU A O 1
ATOM 851 N N . SER A 1 103 ? -16.239 -9.937 19.416 1.00 77.75 103 SER A N 1
ATOM 852 C CA . SER A 1 103 ? -16.587 -11.366 19.537 1.00 77.75 103 SER A CA 1
ATOM 853 C C . SER A 1 103 ? -16.889 -12.069 18.208 1.00 77.75 103 SER A C 1
ATOM 855 O O . SER A 1 103 ? -17.058 -13.289 18.190 1.00 77.75 103 SER A O 1
ATOM 857 N N . LYS A 1 104 ? -17.001 -11.321 17.102 1.00 67.75 104 LYS A N 1
ATOM 858 C CA . LYS A 1 104 ? -17.194 -11.873 15.751 1.00 67.75 104 LYS A CA 1
ATOM 859 C C . LYS A 1 104 ? -15.880 -12.100 14.991 1.00 67.75 104 LYS A C 1
ATOM 861 O O . LYS A 1 104 ? -15.938 -12.634 13.880 1.00 67.75 104 LYS A O 1
ATOM 866 N N . PHE A 1 105 ? -14.751 -11.713 15.586 1.00 56.50 105 PHE A N 1
ATOM 867 C CA . PHE A 1 105 ? -13.387 -12.042 15.161 1.00 56.50 105 PHE A CA 1
ATOM 868 C C . PHE A 1 105 ? -12.826 -13.163 16.035 1.00 56.50 105 PHE A C 1
ATOM 870 O O . PHE A 1 105 ? -12.054 -13.978 15.486 1.00 56.50 105 PHE A O 1
#

Solvent-accessible surface area (backbone atoms only — not comparable to full-atom values): 6079 Å² total; per-residue (Å²): 131,84,64,66,62,62,58,53,49,48,34,56,80,40,28,71,62,48,61,62,57,50,13,64,74,68,75,47,57,51,68,58,42,50,54,48,54,52,50,34,43,74,73,59,28,32,47,80,55,98,84,23,44,44,68,72,52,75,79,80,73,52,74,61,55,65,50,46,54,56,48,51,54,53,48,52,53,50,52,50,52,39,70,68,49,88,47,71,70,59,33,53,53,42,51,53,51,52,52,57,56,61,73,76,110

Foldseek 3Di:
DDPLQLLLVCCAVPFQDDLVNSCVVRVHDSVVSVVSVVVCVVVVQWDADPNTIDGDDHDPPPVVNVVVVVLVVVLVVLVVCLVPDPDPVSNVVSVVVNVVSVVVD